Protein AF-A0A6G3XHD4-F1 (afdb_monomer)

Nearest PDB structures (foldseek):
  6w3h-assembly1_D  TM=4.425E-01  e=6.697E-03  Homo sapiens
  6s9j-assembly4_G  TM=5.026E-01  e=6.332E-02  Neotoma albigula
  8p0z-assembly1_A  TM=6.850E-01  e=3.151E-01  Homo sapiens
  3rg1-assembly3_K  TM=3.706E-01  e=8.253E-01  Bos taurus
  3rg1-assembly1_D  TM=3.777E-01  e=1.568E+00  Bos taurus

Structure (mmCIF, N/CA/C/O backbone):
data_AF-A0A6G3XHD4-F1
#
_entry.id   AF-A0A6G3XHD4-F1
#
loop_
_atom_site.group_PDB
_atom_site.id
_atom_site.type_symbol
_atom_site.label_atom_id
_atom_site.label_alt_id
_atom_site.label_comp_id
_atom_site.label_asym_id
_atom_site.label_entity_id
_atom_site.label_seq_id
_atom_site.pdbx_PDB_ins_code
_atom_site.Cartn_x
_atom_site.Cartn_y
_atom_site.Cartn_z
_atom_site.occupancy
_atom_site.B_iso_or_equiv
_atom_site.auth_seq_id
_atom_site.auth_comp_id
_atom_site.auth_asym_id
_atom_site.auth_atom_id
_atom_site.pdbx_PDB_model_num
ATOM 1 N N . ARG A 1 1 ? 0.987 -33.288 -12.835 1.00 53.66 1 ARG A N 1
ATOM 2 C CA . ARG A 1 1 ? 1.055 -31.944 -13.457 1.00 53.66 1 ARG A CA 1
ATOM 3 C C . ARG A 1 1 ? 0.962 -30.951 -12.308 1.00 53.66 1 ARG A C 1
ATOM 5 O O . ARG A 1 1 ? 0.002 -31.052 -11.562 1.00 53.66 1 ARG A O 1
ATOM 12 N N . THR A 1 2 ? 1.986 -30.143 -12.056 1.00 63.38 2 THR A N 1
ATOM 13 C CA . THR A 1 2 ? 1.948 -29.118 -10.999 1.00 63.38 2 THR A CA 1
ATOM 14 C C . THR A 1 2 ? 1.225 -27.888 -11.532 1.00 63.38 2 THR A C 1
ATOM 16 O O . THR A 1 2 ? 1.504 -27.475 -12.654 1.00 63.38 2 THR A O 1
ATOM 19 N N . GLU A 1 3 ? 0.273 -27.359 -10.769 1.00 80.12 3 GLU A N 1
ATOM 20 C CA . GLU A 1 3 ? -0.395 -26.093 -11.079 1.00 80.12 3 GLU A CA 1
ATOM 21 C C . GLU A 1 3 ? 0.537 -24.912 -10.794 1.00 80.12 3 GLU A C 1
ATOM 23 O O . GLU A 1 3 ? 1.354 -24.965 -9.865 1.00 80.12 3 GLU A O 1
ATOM 28 N N . ASP A 1 4 ? 0.394 -23.848 -11.584 1.00 80.62 4 ASP A N 1
ATOM 29 C CA . ASP A 1 4 ? 1.092 -22.592 -11.342 1.00 80.62 4 ASP A CA 1
ATOM 30 C C . ASP A 1 4 ? 0.624 -21.993 -10.015 1.00 80.62 4 ASP A C 1
ATOM 32 O O . ASP A 1 4 ? -0.571 -21.882 -9.729 1.00 80.62 4 ASP A O 1
ATOM 36 N N . ARG A 1 5 ? 1.586 -21.606 -9.177 1.00 80.75 5 ARG A N 1
ATOM 37 C CA . ARG A 1 5 ? 1.300 -20.956 -7.897 1.00 80.75 5 ARG A CA 1
ATOM 38 C C . ARG A 1 5 ? 1.202 -19.454 -8.107 1.00 80.75 5 ARG A C 1
ATOM 40 O O . ARG A 1 5 ? 2.024 -18.874 -8.813 1.00 80.75 5 ARG A O 1
ATOM 47 N N . ALA A 1 6 ? 0.240 -18.820 -7.437 1.00 85.06 6 ALA A N 1
ATOM 48 C CA . ALA A 1 6 ? 0.150 -17.366 -7.409 1.00 85.06 6 ALA A CA 1
ATOM 49 C C . ALA A 1 6 ? 1.476 -16.763 -6.916 1.00 85.06 6 ALA A C 1
ATOM 51 O O . ALA A 1 6 ? 2.051 -17.234 -5.929 1.00 85.06 6 ALA A O 1
ATOM 52 N N . ALA A 1 7 ? 1.941 -15.720 -7.599 1.00 84.50 7 ALA A N 1
ATOM 53 C CA . ALA A 1 7 ? 3.182 -15.031 -7.288 1.00 84.50 7 ALA A CA 1
ATOM 54 C C . ALA A 1 7 ? 3.009 -13.516 -7.441 1.00 84.50 7 ALA A C 1
ATOM 56 O O . ALA A 1 7 ? 2.217 -13.048 -8.257 1.00 84.50 7 ALA A O 1
ATOM 57 N N . GLU A 1 8 ? 3.764 -12.746 -6.663 1.00 82.81 8 GLU A N 1
ATOM 58 C CA . GLU A 1 8 ? 3.817 -11.290 -6.763 1.00 82.81 8 GLU A CA 1
ATOM 59 C C . GLU A 1 8 ? 5.257 -10.784 -6.859 1.00 82.81 8 GLU A C 1
ATOM 61 O O . GLU A 1 8 ? 6.153 -11.247 -6.146 1.00 82.81 8 GLU A O 1
ATOM 66 N N . THR A 1 9 ? 5.477 -9.784 -7.711 1.00 84.50 9 THR A N 1
ATOM 67 C CA . THR A 1 9 ? 6.763 -9.089 -7.807 1.00 84.50 9 THR A CA 1
ATOM 68 C C . THR A 1 9 ? 7.011 -8.275 -6.541 1.00 84.50 9 THR A C 1
ATOM 70 O O . THR A 1 9 ? 6.225 -7.397 -6.178 1.00 84.50 9 THR A O 1
ATOM 73 N N . ARG A 1 10 ? 8.136 -8.532 -5.869 1.00 80.69 10 ARG A N 1
ATOM 74 C CA . ARG A 1 10 ? 8.593 -7.756 -4.702 1.00 80.69 10 ARG A CA 1
ATOM 75 C C . ARG A 1 10 ? 9.712 -6.779 -5.025 1.00 80.69 10 ARG A C 1
ATOM 77 O O . ARG A 1 10 ? 9.892 -5.807 -4.291 1.00 80.69 10 ARG A O 1
ATOM 84 N N . GLY A 1 11 ? 10.398 -7.000 -6.136 1.00 83.44 11 GLY A N 1
ATOM 85 C CA . GLY A 1 11 ? 11.351 -6.067 -6.707 1.00 83.44 11 GLY A CA 1
ATOM 86 C C . GLY A 1 11 ? 11.696 -6.471 -8.128 1.00 83.44 11 GLY A C 1
ATOM 87 O O . GLY A 1 11 ? 11.687 -7.660 -8.463 1.00 83.44 11 GLY A O 1
ATOM 88 N N . ALA A 1 12 ? 12.005 -5.468 -8.933 1.00 87.31 12 ALA A N 1
ATOM 89 C CA . ALA A 1 12 ? 12.462 -5.638 -10.297 1.00 87.31 12 ALA A CA 1
ATOM 90 C C . ALA A 1 12 ? 13.750 -4.834 -10.488 1.00 87.31 12 ALA A C 1
ATOM 92 O O . ALA A 1 12 ? 13.932 -3.773 -9.884 1.00 87.31 12 ALA A O 1
ATOM 93 N N . THR A 1 13 ? 14.667 -5.361 -11.287 1.00 90.00 13 THR A N 1
ATOM 94 C CA . THR A 1 13 ? 15.920 -4.689 -11.622 1.00 90.00 13 THR A CA 1
ATOM 95 C C . THR A 1 13 ? 16.165 -4.826 -13.110 1.00 90.00 13 THR A C 1
ATOM 97 O O . THR A 1 13 ? 16.188 -5.944 -13.621 1.00 90.00 13 THR A O 1
ATOM 100 N N . LEU A 1 14 ? 16.371 -3.696 -13.776 1.00 91.12 14 LEU A N 1
ATOM 101 C CA . LEU A 1 14 ? 16.948 -3.641 -15.110 1.00 91.12 14 LEU A CA 1
ATOM 102 C C . LEU A 1 14 ? 18.411 -3.235 -14.957 1.00 91.12 14 LEU A C 1
ATOM 104 O O . LEU A 1 14 ? 18.694 -2.167 -14.423 1.00 91.12 14 LEU A O 1
ATOM 108 N N . ALA A 1 15 ? 19.332 -4.073 -15.403 1.00 90.44 15 ALA A N 1
ATOM 109 C CA . ALA A 1 15 ? 20.743 -3.754 -15.517 1.00 90.44 15 ALA A CA 1
ATOM 110 C C . ALA A 1 15 ? 21.147 -3.711 -16.989 1.00 90.44 15 ALA A C 1
ATOM 112 O O . ALA A 1 15 ? 20.549 -4.376 -17.835 1.00 90.44 15 ALA A O 1
ATOM 113 N N . PHE A 1 16 ? 22.151 -2.903 -17.282 1.00 90.12 16 PHE A N 1
ATOM 114 C CA . PHE A 1 16 ? 22.718 -2.764 -18.610 1.00 90.12 16 PHE A CA 1
ATOM 115 C C . PHE A 1 16 ? 24.229 -2.645 -18.500 1.00 90.12 16 PHE A C 1
ATOM 117 O O . PHE A 1 16 ? 24.756 -2.150 -17.497 1.00 90.12 16 PHE A O 1
ATOM 124 N N . GLY A 1 17 ? 24.929 -3.047 -19.549 1.00 89.19 17 GLY A N 1
ATOM 125 C CA . GLY A 1 17 ? 26.352 -2.799 -19.631 1.00 89.19 17 GLY A CA 1
ATOM 126 C C . GLY A 1 17 ? 26.919 -2.929 -21.033 1.00 89.19 17 GLY A C 1
ATOM 127 O O . GLY A 1 17 ? 26.258 -3.401 -21.957 1.00 89.19 17 GLY A O 1
ATOM 128 N N . ARG A 1 18 ? 28.153 -2.450 -21.165 1.00 86.94 18 ARG A N 1
ATOM 129 C CA . ARG A 1 18 ? 28.953 -2.472 -22.379 1.00 86.94 18 ARG A CA 1
ATOM 130 C C . ARG A 1 18 ? 30.368 -2.937 -22.063 1.00 86.94 18 ARG A C 1
ATOM 132 O O . ARG A 1 18 ? 30.999 -2.378 -21.157 1.00 86.94 18 ARG A O 1
ATOM 139 N N . SER A 1 19 ? 30.877 -3.873 -22.853 1.00 86.56 19 SER A N 1
ATOM 140 C CA . SER A 1 19 ? 32.258 -4.359 -22.780 1.00 86.56 19 SER A CA 1
ATOM 141 C C . SER A 1 19 ? 33.013 -4.192 -24.100 1.00 86.56 19 SER A C 1
ATOM 143 O O . SER A 1 19 ? 32.416 -4.049 -25.167 1.00 86.56 19 SER A O 1
ATOM 145 N N . TRP A 1 20 ? 34.343 -4.171 -24.016 1.00 86.12 20 TRP A N 1
ATOM 146 C CA . TRP A 1 20 ? 35.284 -4.204 -25.140 1.00 86.12 20 TRP A CA 1
ATOM 147 C C . TRP A 1 20 ? 36.511 -5.009 -24.697 1.00 86.12 20 TRP A C 1
ATOM 149 O O . TRP A 1 20 ? 37.042 -4.707 -23.632 1.00 86.12 20 TRP A O 1
ATOM 159 N N . ASP A 1 21 ? 36.960 -5.996 -25.486 1.00 84.19 21 ASP A N 1
ATOM 160 C CA . ASP A 1 21 ? 38.129 -6.850 -25.186 1.00 84.19 21 ASP A CA 1
ATOM 161 C C . ASP A 1 21 ? 38.137 -7.317 -23.713 1.00 84.19 21 ASP A C 1
ATOM 163 O O . ASP A 1 21 ? 39.047 -7.011 -22.940 1.00 84.19 21 ASP A O 1
ATOM 167 N N . ASP A 1 22 ? 37.042 -7.964 -23.296 1.00 78.50 22 ASP A N 1
ATOM 168 C CA . ASP A 1 22 ? 36.795 -8.470 -21.933 1.00 78.50 22 ASP A CA 1
ATOM 169 C C . ASP A 1 22 ? 36.801 -7.415 -20.802 1.00 78.50 22 ASP A C 1
ATOM 171 O O . ASP A 1 22 ? 36.763 -7.752 -19.617 1.00 78.50 22 ASP A O 1
ATOM 175 N N . THR A 1 23 ? 36.788 -6.121 -21.138 1.00 81.8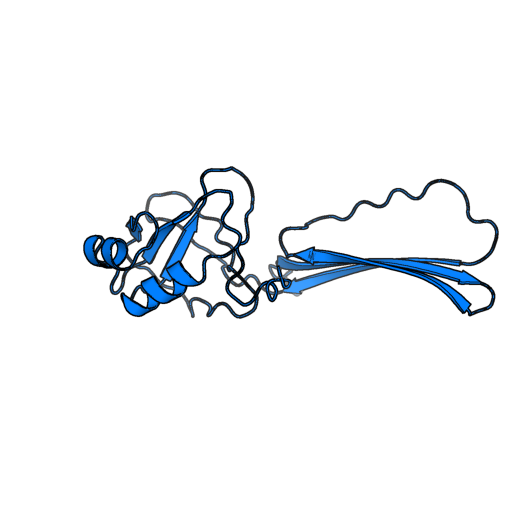1 23 THR A N 1
ATOM 176 C CA . THR A 1 23 ? 36.767 -5.014 -20.171 1.00 81.81 23 THR A CA 1
ATOM 177 C C . THR A 1 23 ? 35.406 -4.324 -20.133 1.00 81.81 23 THR A C 1
ATOM 179 O O . THR A 1 23 ? 34.912 -3.848 -21.155 1.00 81.81 23 THR A O 1
ATOM 182 N N . TRP A 1 24 ? 34.811 -4.196 -18.943 1.00 78.00 24 TRP A N 1
ATOM 18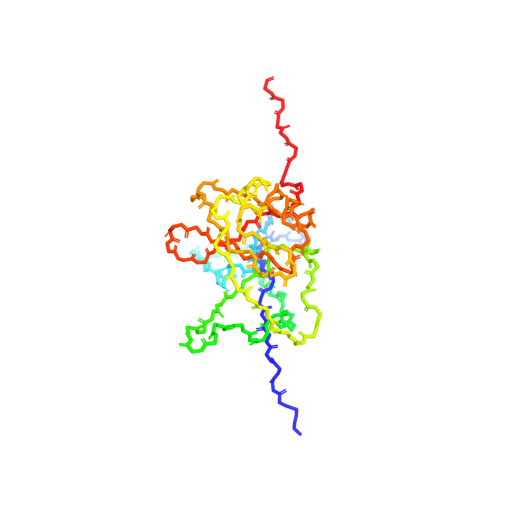3 C CA . TRP A 1 24 ? 33.599 -3.396 -18.732 1.00 78.00 24 TRP A CA 1
ATOM 184 C C . TRP A 1 24 ? 33.902 -1.900 -18.857 1.00 78.00 24 TRP A C 1
ATOM 186 O O . TRP A 1 24 ? 34.660 -1.343 -18.067 1.00 78.00 24 TRP A O 1
ATOM 196 N N . LEU A 1 25 ? 33.275 -1.236 -19.827 1.00 79.44 25 LEU A N 1
ATOM 197 C CA . LEU A 1 25 ? 33.443 0.201 -20.073 1.00 79.44 25 LEU A CA 1
ATOM 198 C C . LEU A 1 25 ? 32.343 1.036 -19.417 1.00 79.44 25 LEU A C 1
ATOM 200 O O . LEU A 1 25 ? 32.582 2.155 -18.967 1.00 79.44 25 LEU A O 1
ATOM 204 N N . HIS A 1 26 ? 31.122 0.508 -19.389 1.00 80.44 26 HIS A N 1
ATOM 205 C CA . HIS A 1 26 ? 29.981 1.178 -18.784 1.00 80.44 26 HIS A CA 1
ATOM 206 C C . HIS A 1 26 ? 28.992 0.133 -18.288 1.00 80.44 26 HIS A C 1
ATOM 208 O O . HIS A 1 26 ? 28.670 -0.794 -19.021 1.00 80.44 26 HIS A O 1
ATOM 214 N N . SER A 1 27 ? 28.512 0.266 -17.059 1.00 87.75 27 SER A N 1
ATOM 215 C CA . SER A 1 27 ? 27.436 -0.570 -16.535 1.00 87.75 27 SER A CA 1
ATOM 216 C C . SER A 1 27 ? 26.596 0.218 -15.544 1.00 87.75 27 SER A C 1
ATOM 218 O O . SER A 1 27 ? 27.062 1.181 -14.931 1.00 87.75 27 SER A O 1
ATOM 220 N N . GLY A 1 28 ? 25.338 -0.175 -15.411 1.00 87.25 28 GLY A N 1
ATOM 221 C CA . GLY A 1 28 ? 24.401 0.462 -14.505 1.00 87.25 28 GLY A CA 1
ATOM 222 C C . GLY A 1 28 ? 23.187 -0.411 -14.254 1.00 87.25 28 GLY A C 1
ATOM 223 O O . GLY A 1 28 ? 22.955 -1.412 -14.931 1.00 87.25 28 GLY A O 1
ATOM 224 N N . SER A 1 29 ? 22.399 -0.033 -13.253 1.00 90.25 29 SER A N 1
ATOM 225 C CA . SER A 1 29 ? 21.111 -0.668 -13.007 1.00 90.25 29 SER A CA 1
ATOM 226 C C . SER A 1 29 ? 20.093 0.317 -12.457 1.00 90.25 29 SER A C 1
ATOM 228 O O . SER A 1 29 ? 20.439 1.318 -11.831 1.00 90.25 29 SER A O 1
ATOM 230 N N . ILE A 1 30 ? 18.826 0.007 -12.697 1.00 86.62 30 ILE A N 1
ATOM 231 C CA . ILE A 1 30 ? 17.667 0.683 -12.138 1.00 86.62 30 ILE A CA 1
ATOM 232 C C . ILE A 1 30 ? 16.879 -0.378 -11.378 1.00 86.62 30 ILE A C 1
ATOM 234 O O . ILE A 1 30 ? 16.457 -1.384 -11.951 1.00 86.62 30 ILE A O 1
ATOM 238 N N . ALA A 1 31 ? 16.699 -0.157 -10.079 1.00 86.44 31 ALA A N 1
ATOM 239 C CA . ALA A 1 31 ? 15.924 -1.028 -9.211 1.00 86.44 31 ALA A CA 1
ATOM 240 C C . ALA A 1 31 ? 14.617 -0.350 -8.798 1.00 86.44 31 ALA A C 1
ATOM 242 O O . ALA A 1 31 ? 14.577 0.841 -8.491 1.00 86.44 31 ALA A O 1
ATOM 243 N N . GLY A 1 32 ? 13.549 -1.134 -8.784 1.00 79.81 32 GLY A N 1
ATOM 244 C CA . GLY A 1 32 ? 12.198 -0.692 -8.491 1.00 79.81 32 GLY A CA 1
ATOM 245 C C . GLY A 1 32 ? 11.621 -1.466 -7.323 1.00 79.81 32 GLY A C 1
ATOM 246 O O . GLY A 1 32 ? 11.951 -2.632 -7.084 1.00 79.81 32 GLY A O 1
ATOM 247 N N . THR A 1 33 ? 10.720 -0.817 -6.592 1.00 78.31 33 THR A N 1
ATOM 248 C CA . THR A 1 33 ? 9.906 -1.511 -5.592 1.00 78.31 33 THR A CA 1
ATOM 249 C C . THR A 1 33 ? 8.946 -2.488 -6.282 1.00 78.31 33 THR A C 1
ATOM 251 O O . THR A 1 33 ? 8.740 -2.418 -7.490 1.00 78.31 33 THR A O 1
ATOM 254 N N . GLY A 1 34 ? 8.270 -3.351 -5.519 1.00 76.94 34 GLY A N 1
ATOM 255 C CA . GLY A 1 34 ? 7.166 -4.181 -6.031 1.00 76.94 34 GLY A CA 1
ATOM 256 C C . GLY A 1 34 ? 5.927 -3.415 -6.537 1.00 76.94 34 GLY A C 1
ATOM 257 O O . GLY A 1 34 ? 4.887 -4.039 -6.735 1.00 76.94 34 GLY A O 1
ATOM 258 N N . LEU A 1 35 ? 5.994 -2.084 -6.676 1.00 80.81 35 LEU A N 1
ATOM 259 C CA . LEU A 1 35 ? 5.030 -1.294 -7.452 1.00 80.81 35 LEU A CA 1
ATOM 260 C C . LEU A 1 35 ? 5.397 -1.228 -8.940 1.00 80.81 35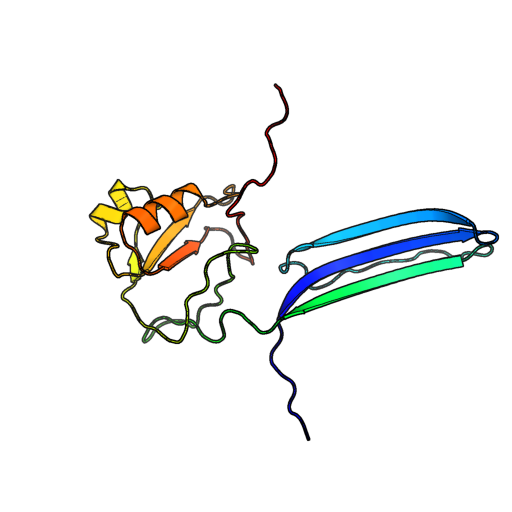 LEU A C 1
ATOM 262 O O . LEU A 1 35 ? 4.516 -1.060 -9.778 1.00 80.81 35 LEU A O 1
ATOM 266 N N . ILE A 1 36 ? 6.684 -1.357 -9.273 1.00 83.25 36 ILE A N 1
ATOM 267 C CA . ILE A 1 36 ? 7.150 -1.338 -10.657 1.00 83.25 36 ILE A CA 1
ATOM 268 C C . ILE A 1 36 ? 6.868 -2.705 -11.273 1.00 83.25 36 ILE A C 1
ATOM 270 O O . ILE A 1 36 ? 7.394 -3.723 -10.818 1.00 83.25 36 ILE A O 1
ATOM 274 N N . LYS A 1 37 ? 5.997 -2.718 -12.283 1.00 79.88 37 LYS A N 1
ATOM 275 C CA . LYS A 1 37 ? 5.588 -3.937 -12.992 1.00 79.88 37 LYS A CA 1
ATOM 276 C C . LYS A 1 37 ? 6.490 -4.197 -14.191 1.00 79.88 37 LYS A C 1
ATOM 278 O O . LYS A 1 37 ? 6.995 -5.308 -14.329 1.00 79.88 37 LYS A O 1
ATOM 283 N N . ASP A 1 38 ? 6.776 -3.138 -14.944 1.00 84.06 38 ASP A N 1
ATOM 284 C CA . ASP A 1 38 ? 7.469 -3.210 -16.222 1.00 84.06 38 ASP A CA 1
ATOM 285 C C . ASP A 1 38 ? 8.624 -2.208 -16.289 1.00 84.06 38 ASP A C 1
ATOM 287 O O . ASP A 1 38 ? 8.533 -1.086 -15.784 1.00 84.06 38 ASP A O 1
ATOM 291 N N . TYR A 1 39 ? 9.698 -2.620 -16.959 1.00 84.94 39 TYR A N 1
ATOM 292 C CA . TYR A 1 39 ? 10.757 -1.742 -17.436 1.00 84.94 39 TYR A CA 1
ATOM 293 C C . TYR A 1 39 ? 10.749 -1.776 -18.956 1.00 84.94 39 TYR A C 1
ATOM 295 O O . TYR A 1 39 ? 10.831 -2.848 -19.552 1.00 84.94 39 TYR A O 1
ATOM 303 N N . LEU A 1 40 ? 10.667 -0.604 -19.576 1.00 86.06 40 LEU A N 1
ATOM 304 C CA . LEU A 1 40 ? 10.770 -0.459 -21.021 1.00 86.06 40 LEU A CA 1
ATOM 305 C C . LEU A 1 40 ? 12.116 0.185 -21.334 1.00 86.06 40 LEU A C 1
ATOM 307 O O . LEU A 1 40 ? 12.434 1.249 -20.803 1.00 86.06 40 LEU A O 1
ATOM 311 N N . ALA A 1 41 ? 12.904 -0.479 -22.173 1.00 84.25 41 ALA A N 1
ATOM 312 C CA . ALA A 1 41 ? 14.159 0.041 -22.691 1.00 84.25 41 ALA A CA 1
ATOM 313 C C . ALA A 1 41 ? 14.021 0.221 -24.201 1.00 84.25 41 ALA A C 1
ATOM 315 O O . ALA A 1 41 ? 13.655 -0.719 -24.906 1.00 84.25 41 ALA A O 1
ATOM 316 N N . ASP A 1 42 ? 14.315 1.426 -24.679 1.00 86.38 42 ASP A N 1
ATOM 317 C CA . ASP A 1 42 ? 14.379 1.727 -26.102 1.00 86.38 42 ASP A CA 1
ATOM 318 C C . ASP A 1 42 ? 15.844 1.888 -26.516 1.00 86.38 42 ASP A C 1
ATOM 320 O O . ASP A 1 42 ? 16.507 2.865 -26.161 1.00 86.38 42 ASP A O 1
ATOM 324 N N . VAL A 1 43 ? 16.373 0.884 -27.215 1.00 79.50 43 VAL A N 1
ATOM 325 C CA . VAL A 1 43 ? 17.772 0.857 -27.651 1.00 79.50 43 VAL A CA 1
ATOM 326 C C . VAL A 1 43 ? 17.834 1.330 -29.094 1.00 79.50 43 VAL A C 1
ATOM 328 O O . VAL A 1 43 ? 17.477 0.605 -30.020 1.00 79.50 43 VAL A O 1
ATOM 331 N N . GLN A 1 44 ? 18.300 2.562 -29.277 1.00 83.19 44 GLN A N 1
ATOM 332 C CA . GLN A 1 44 ? 18.379 3.206 -30.582 1.00 83.19 44 GLN A CA 1
ATOM 333 C C . GLN A 1 44 ? 19.791 3.121 -31.172 1.00 83.19 44 GLN A C 1
ATOM 335 O O . GLN A 1 44 ? 20.794 3.309 -30.482 1.00 83.19 44 GLN A O 1
ATOM 340 N N . GLY A 1 45 ? 19.864 2.883 -32.483 1.00 81.12 45 GLY A N 1
ATOM 341 C CA . GLY A 1 45 ? 21.121 2.733 -33.218 1.00 81.12 45 GLY A CA 1
ATOM 342 C C . GLY A 1 45 ? 21.682 1.305 -33.217 1.00 81.12 45 GLY A C 1
ATOM 343 O O . GLY A 1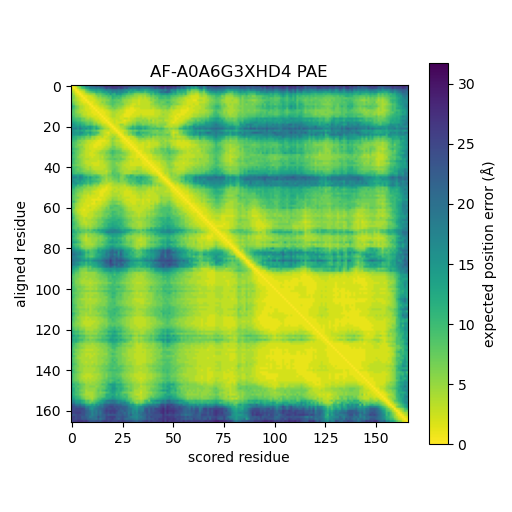 45 ? 21.114 0.384 -32.638 1.00 81.12 45 GLY A O 1
ATOM 344 N N . LYS A 1 46 ? 22.800 1.105 -33.927 1.00 72.00 46 LYS A N 1
ATOM 345 C CA . LYS A 1 46 ? 23.514 -0.180 -33.979 1.00 72.00 46 LYS A CA 1
ATOM 346 C C . LYS A 1 46 ? 24.905 -0.014 -33.388 1.00 72.00 46 LYS A C 1
ATOM 348 O O . LYS A 1 46 ? 25.708 0.743 -33.934 1.00 72.00 46 LYS A O 1
ATOM 353 N N . ALA A 1 47 ? 25.190 -0.754 -32.323 1.00 70.56 47 ALA A N 1
ATOM 354 C CA . ALA A 1 47 ? 26.559 -1.000 -31.903 1.00 70.56 47 ALA A CA 1
ATOM 355 C C . ALA A 1 47 ? 27.299 -1.727 -33.032 1.00 70.56 47 ALA A C 1
ATOM 357 O O . ALA A 1 47 ? 26.764 -2.676 -33.607 1.00 70.56 47 ALA A O 1
ATOM 358 N N . ARG A 1 48 ? 28.487 -1.246 -33.396 1.00 76.38 48 ARG A N 1
ATOM 359 C CA . ARG A 1 48 ? 29.346 -1.913 -34.386 1.00 76.38 48 ARG A CA 1
ATOM 360 C C . ARG A 1 48 ? 30.542 -2.609 -33.748 1.00 76.38 48 ARG A C 1
ATOM 362 O O . ARG A 1 48 ? 31.016 -3.582 -34.315 1.00 76.38 48 ARG A O 1
ATOM 369 N N . ASP A 1 49 ? 30.942 -2.142 -32.566 1.00 82.00 49 ASP A N 1
ATOM 370 C CA . ASP A 1 49 ? 32.110 -2.612 -31.828 1.00 82.00 49 ASP A CA 1
ATOM 371 C C . ASP A 1 49 ? 31.782 -2.762 -30.332 1.00 82.00 49 ASP A C 1
ATOM 373 O O . ASP A 1 49 ? 31.069 -1.925 -29.747 1.00 82.00 49 ASP A O 1
ATOM 377 N N . GLY A 1 50 ? 32.371 -3.788 -29.714 1.00 84.25 50 GLY A N 1
ATOM 378 C CA . GLY A 1 50 ? 32.102 -4.200 -28.335 1.00 84.25 50 GLY A CA 1
ATOM 379 C C . GLY A 1 50 ? 30.752 -4.902 -28.164 1.00 84.25 50 GLY A C 1
ATOM 380 O O . GLY A 1 50 ? 29.956 -4.987 -29.101 1.00 84.25 50 GLY A O 1
ATOM 381 N N . ASP A 1 51 ? 30.480 -5.359 -26.945 1.00 85.88 51 ASP A N 1
ATOM 382 C CA . ASP A 1 51 ? 29.245 -6.066 -26.603 1.00 85.88 51 ASP A CA 1
ATOM 383 C C . ASP A 1 51 ? 28.313 -5.180 -25.780 1.00 85.88 51 ASP A C 1
ATOM 385 O O . ASP A 1 51 ? 28.757 -4.315 -25.022 1.00 85.88 51 ASP A O 1
ATOM 389 N N . PHE A 1 52 ? 27.008 -5.410 -25.925 1.00 86.12 52 PHE A N 1
ATOM 390 C CA . PHE A 1 52 ? 25.963 -4.786 -25.118 1.00 86.12 52 PHE A CA 1
ATOM 391 C C . PHE A 1 52 ? 25.112 -5.865 -24.463 1.00 86.12 52 PHE A C 1
ATOM 393 O O . PHE A 1 52 ? 24.646 -6.786 -25.133 1.00 86.12 52 PHE A O 1
ATOM 400 N N . GLU A 1 53 ? 24.853 -5.705 -23.170 1.00 86.50 53 GLU A N 1
ATOM 401 C CA . GLU A 1 53 ? 24.015 -6.616 -22.398 1.00 86.50 53 GLU A CA 1
ATOM 402 C C . GLU A 1 53 ? 22.889 -5.854 -21.697 1.00 86.50 53 GLU A C 1
ATOM 404 O O . GLU A 1 53 ? 23.099 -4.769 -21.149 1.00 86.50 53 GLU A O 1
ATOM 409 N N . PHE A 1 54 ? 21.700 -6.462 -21.687 1.00 88.75 54 PHE A N 1
ATOM 410 C CA . PHE A 1 54 ? 20.597 -6.099 -20.806 1.00 88.75 54 PHE A CA 1
ATOM 411 C C . PHE A 1 54 ? 20.229 -7.302 -19.952 1.00 88.75 54 PHE A C 1
ATOM 413 O O . PHE A 1 54 ? 19.977 -8.390 -20.467 1.00 88.75 54 PHE A O 1
ATOM 420 N N . VAL A 1 55 ? 20.136 -7.078 -18.647 1.00 89.75 55 VAL A N 1
ATOM 421 C CA . VAL A 1 55 ? 19.699 -8.086 -17.687 1.00 89.75 55 VAL A CA 1
ATOM 422 C C . VAL A 1 55 ? 18.460 -7.572 -16.988 1.00 89.75 55 VAL A C 1
ATOM 424 O O . VAL A 1 55 ? 18.450 -6.483 -16.419 1.00 89.75 55 VAL A O 1
ATOM 427 N N . SER A 1 56 ? 17.405 -8.372 -16.997 1.00 89.19 56 SER A N 1
ATOM 428 C CA . SER A 1 56 ? 16.154 -8.032 -16.336 1.00 89.19 56 SER A CA 1
ATOM 429 C C . SER A 1 56 ? 15.798 -9.117 -15.325 1.00 89.19 56 SER A C 1
ATOM 431 O O . SER A 1 56 ? 15.635 -10.281 -15.691 1.00 89.19 56 SER A O 1
ATOM 433 N N . VAL A 1 57 ? 15.696 -8.745 -14.049 1.00 89.50 57 VAL A N 1
ATOM 434 C CA . VAL A 1 57 ? 15.452 -9.677 -12.941 1.00 89.50 57 VAL A CA 1
ATOM 435 C C . VAL A 1 57 ? 14.181 -9.283 -12.201 1.00 89.50 57 VAL A C 1
ATOM 437 O O . VAL A 1 57 ? 14.115 -8.199 -11.623 1.00 89.50 57 VAL A O 1
ATOM 440 N N . TRP A 1 58 ? 13.212 -10.200 -12.135 1.00 88.38 58 TRP A N 1
ATOM 441 C CA . TRP A 1 58 ? 12.041 -10.094 -11.261 1.00 88.38 58 TRP A CA 1
ATOM 442 C C . TRP A 1 58 ? 12.175 -11.054 -10.089 1.00 88.38 58 TRP A C 1
ATOM 444 O O . TRP A 1 58 ? 12.357 -12.258 -10.260 1.00 88.38 58 TRP A O 1
ATOM 454 N N . ARG A 1 59 ? 12.048 -10.519 -8.875 1.00 86.44 59 ARG A N 1
ATOM 455 C CA . ARG A 1 59 ? 11.963 -11.330 -7.660 1.00 86.44 59 ARG A CA 1
ATOM 456 C C . ARG A 1 59 ? 10.500 -11.523 -7.303 1.00 86.44 59 ARG A C 1
ATOM 458 O O . ARG A 1 59 ? 9.873 -10.621 -6.739 1.00 86.44 59 ARG A O 1
ATOM 465 N N . ALA A 1 60 ? 9.978 -12.691 -7.653 1.00 86.06 60 ALA A N 1
ATOM 466 C CA . ALA A 1 60 ? 8.614 -13.092 -7.355 1.00 86.06 60 ALA A CA 1
ATOM 467 C C . ALA A 1 60 ? 8.557 -13.950 -6.082 1.00 86.06 60 ALA A C 1
ATOM 469 O O . ALA A 1 60 ? 9.393 -14.828 -5.875 1.00 86.06 60 ALA A O 1
ATOM 470 N N . TYR A 1 61 ? 7.566 -13.690 -5.2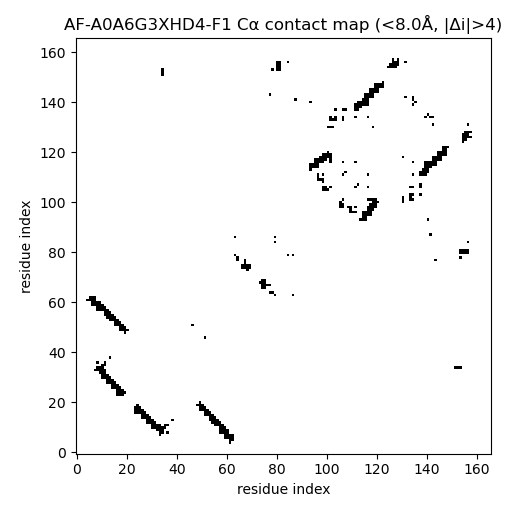32 1.00 82.25 61 TYR A N 1
ATOM 471 C CA . TYR A 1 61 ? 7.307 -14.440 -3.999 1.00 82.25 61 TYR A CA 1
ATOM 472 C C . TYR A 1 61 ? 5.844 -14.871 -3.945 1.00 82.25 61 TYR A C 1
ATOM 474 O O . TYR A 1 61 ? 5.006 -14.306 -4.647 1.00 82.25 61 TYR A O 1
ATOM 482 N N . ALA A 1 62 ? 5.521 -15.834 -3.080 1.00 84.38 62 ALA A N 1
ATOM 483 C CA . ALA A 1 62 ? 4.129 -16.112 -2.748 1.00 84.38 62 ALA A CA 1
ATOM 484 C C . ALA A 1 62 ? 3.464 -14.836 -2.182 1.00 84.38 62 ALA A C 1
ATOM 486 O O . ALA A 1 62 ? 4.082 -14.169 -1.342 1.00 84.38 62 ALA A O 1
ATOM 487 N N . PRO A 1 63 ? 2.233 -14.492 -2.608 1.00 82.19 63 PRO A N 1
ATOM 488 C CA . PRO A 1 63 ? 1.507 -13.358 -2.063 1.00 82.19 63 PRO A CA 1
ATOM 489 C C . PRO A 1 63 ? 1.390 -13.447 -0.544 1.00 82.19 63 PRO A C 1
ATOM 491 O O . PRO A 1 63 ? 0.937 -14.462 -0.016 1.00 82.19 63 PRO A O 1
ATOM 494 N N . GLN A 1 64 ? 1.769 -12.377 0.161 1.00 79.19 64 GLN A N 1
ATOM 495 C CA . GLN A 1 64 ? 1.610 -12.321 1.624 1.00 79.19 64 GLN A CA 1
ATOM 496 C C . GLN A 1 64 ? 0.141 -12.196 2.049 1.00 79.19 64 GLN A C 1
ATOM 498 O O . GLN A 1 64 ? -0.213 -12.606 3.148 1.00 79.19 64 GLN A O 1
ATOM 503 N N . ILE A 1 65 ? -0.711 -11.635 1.187 1.00 82.12 65 ILE A N 1
ATOM 504 C CA . ILE A 1 65 ? -2.151 -11.517 1.415 1.00 82.12 65 ILE A CA 1
ATOM 505 C C . ILE A 1 65 ? -2.853 -12.132 0.208 1.00 82.12 65 ILE A C 1
ATOM 507 O O . ILE A 1 65 ? -2.701 -11.649 -0.911 1.00 82.12 65 ILE A O 1
ATOM 511 N N . GLN A 1 66 ? -3.602 -13.209 0.436 1.00 82.25 66 GLN A N 1
ATOM 512 C CA . GLN A 1 66 ? -4.358 -13.892 -0.620 1.00 82.25 66 GLN A CA 1
ATOM 513 C C . GLN A 1 66 ? -5.764 -13.313 -0.791 1.00 82.25 66 GLN A C 1
ATOM 515 O O . GLN A 1 66 ? -6.272 -13.235 -1.905 1.00 82.25 66 GLN A O 1
ATOM 520 N N . LYS A 1 67 ? -6.395 -12.910 0.317 1.00 85.12 67 LYS A N 1
ATOM 521 C CA . LYS A 1 67 ? -7.735 -12.329 0.332 1.00 85.12 67 LYS A CA 1
ATOM 522 C C . LYS A 1 67 ? -7.850 -11.312 1.456 1.00 85.12 67 LYS A C 1
ATOM 524 O O . LYS A 1 67 ? -7.438 -11.581 2.581 1.00 85.12 67 LYS A O 1
ATOM 529 N N . PHE A 1 68 ? -8.452 -10.171 1.153 1.00 87.69 68 PHE A N 1
ATOM 530 C CA . PHE A 1 68 ? -8.811 -9.164 2.138 1.00 87.69 68 PHE A CA 1
ATOM 531 C C . PHE A 1 68 ? -10.050 -8.423 1.645 1.00 87.69 68 PHE A C 1
ATOM 533 O O . PHE A 1 68 ? -10.080 -7.956 0.513 1.00 87.69 68 PHE A O 1
ATOM 540 N N . SER A 1 69 ? -11.094 -8.363 2.461 1.00 90.50 69 SER A N 1
ATOM 541 C CA . SER A 1 69 ? -12.399 -7.849 2.040 1.00 90.50 69 SER A CA 1
ATOM 542 C C . SER A 1 69 ? -13.182 -7.334 3.237 1.00 90.50 69 SER A C 1
ATOM 544 O O . SER A 1 69 ? -13.045 -7.864 4.344 1.00 90.50 69 SER A O 1
ATOM 546 N N . LEU A 1 70 ? -14.066 -6.367 3.007 1.00 90.12 70 LEU A N 1
ATOM 547 C CA . LEU A 1 70 ? -15.077 -5.984 3.990 1.00 90.12 70 LEU A CA 1
ATOM 548 C C . LEU A 1 70 ? -16.274 -6.934 3.901 1.00 90.12 70 LEU A C 1
ATOM 550 O O . LEU A 1 70 ? -16.687 -7.338 2.816 1.00 90.12 70 LEU A O 1
ATOM 554 N N . VAL A 1 71 ? -16.857 -7.304 5.042 1.00 88.81 71 VAL A N 1
ATOM 555 C CA . VAL A 1 71 ? -18.032 -8.187 5.038 1.00 88.81 71 VAL A CA 1
ATOM 556 C C . VAL A 1 71 ? -19.231 -7.458 4.445 1.00 88.81 71 VAL A C 1
ATOM 558 O O . VAL A 1 71 ? -19.635 -6.423 4.963 1.00 88.81 71 VAL A O 1
ATOM 561 N N . GLY A 1 72 ? -19.783 -8.007 3.359 1.00 87.88 72 GLY A N 1
ATOM 562 C CA . GLY A 1 72 ? -20.842 -7.357 2.580 1.00 87.88 72 GLY A CA 1
ATOM 563 C C . GLY A 1 72 ? -20.374 -6.108 1.823 1.00 87.88 72 GLY A C 1
ATOM 564 O O . GLY A 1 72 ? -21.210 -5.348 1.347 1.00 87.88 72 GLY A O 1
ATOM 565 N N . GLY A 1 73 ? -19.060 -5.881 1.738 1.00 87.00 73 GLY A N 1
ATOM 566 C CA . GLY A 1 73 ? -18.459 -4.724 1.087 1.00 87.00 73 GLY A CA 1
ATOM 567 C C . GLY A 1 73 ? -17.500 -5.114 -0.032 1.00 87.00 73 GLY A C 1
ATOM 568 O O . GLY A 1 73 ? -17.559 -6.216 -0.574 1.00 87.00 73 GLY A O 1
ATOM 569 N N . ALA A 1 74 ? -16.618 -4.180 -0.379 1.00 86.56 74 ALA A N 1
ATOM 570 C CA . ALA A 1 74 ? -15.654 -4.363 -1.452 1.00 86.56 74 ALA A CA 1
ATOM 571 C C . ALA A 1 74 ? -14.550 -5.368 -1.088 1.00 86.56 74 ALA A C 1
ATOM 573 O O . ALA A 1 74 ? -14.096 -5.447 0.064 1.00 86.56 74 ALA A O 1
ATOM 574 N N . ASP A 1 75 ? -14.075 -6.071 -2.115 1.00 89.25 75 ASP A N 1
ATOM 575 C CA . ASP A 1 75 ? -12.753 -6.679 -2.092 1.00 89.25 75 ASP A CA 1
ATOM 576 C C . ASP A 1 75 ? -11.702 -5.568 -2.052 1.00 89.25 75 ASP A C 1
ATOM 578 O O . ASP A 1 75 ? -11.790 -4.558 -2.753 1.00 89.25 75 ASP A O 1
ATOM 582 N N . LEU A 1 76 ? -10.715 -5.746 -1.185 1.00 86.75 76 LEU A N 1
ATOM 583 C CA . LEU A 1 76 ? -9.624 -4.809 -0.993 1.00 86.75 76 LEU A CA 1
ATOM 584 C C . LEU A 1 76 ? -8.345 -5.406 -1.581 1.00 86.75 76 LEU A C 1
ATOM 586 O O . LEU A 1 76 ? -8.128 -6.618 -1.563 1.00 86.75 76 LEU A O 1
ATOM 590 N N . HIS A 1 77 ? -7.449 -4.536 -2.037 1.00 84.19 77 HIS A N 1
ATOM 591 C CA . HIS A 1 77 ? -6.144 -4.923 -2.575 1.00 84.19 77 HIS A CA 1
ATOM 592 C C . HIS A 1 77 ? -5.014 -4.401 -1.677 1.00 84.19 77 HIS A C 1
ATOM 594 O O . HIS A 1 77 ? -4.227 -3.553 -2.106 1.00 84.19 77 HIS A O 1
ATOM 600 N N . PRO A 1 78 ? -4.935 -4.836 -0.403 1.00 81.06 78 PRO A N 1
ATOM 601 C CA . PRO A 1 78 ? -3.922 -4.330 0.506 1.00 81.06 78 PRO A CA 1
ATOM 602 C C . PRO A 1 78 ? -2.530 -4.746 0.035 1.00 81.06 78 PRO A C 1
ATOM 604 O O . PRO A 1 78 ? -2.304 -5.853 -0.462 1.00 81.06 78 PRO A O 1
ATOM 607 N N . ARG A 1 79 ? -1.568 -3.853 0.246 1.00 79.69 79 ARG A N 1
ATOM 608 C CA . ARG A 1 79 ? -0.153 -4.122 0.012 1.00 79.69 79 ARG A CA 1
ATOM 609 C C . ARG A 1 79 ? 0.572 -4.065 1.353 1.00 79.69 79 ARG A C 1
ATOM 611 O O . ARG A 1 79 ? 0.367 -3.117 2.109 1.00 79.69 79 ARG A O 1
ATOM 618 N N . PRO A 1 80 ? 1.436 -5.040 1.659 1.00 77.44 80 PRO A N 1
ATOM 619 C CA . PRO A 1 80 ? 2.306 -4.952 2.822 1.00 77.44 80 PRO A CA 1
ATOM 620 C C . PRO A 1 80 ? 3.192 -3.712 2.722 1.00 77.44 80 PRO A C 1
ATOM 622 O O . PRO A 1 80 ? 3.799 -3.454 1.677 1.00 77.44 80 PRO A O 1
ATOM 625 N N . ALA A 1 81 ? 3.254 -2.946 3.808 1.00 68.19 81 ALA A N 1
ATOM 626 C CA . ALA A 1 81 ? 3.852 -1.621 3.784 1.00 68.19 81 ALA A CA 1
ATOM 627 C C . ALA A 1 81 ? 5.365 -1.669 3.477 1.00 68.19 81 ALA A C 1
ATOM 629 O O . ALA A 1 81 ? 5.833 -0.929 2.617 1.00 68.19 81 ALA A O 1
ATOM 630 N N . THR A 1 82 ? 6.142 -2.603 4.046 1.00 67.00 82 THR A N 1
ATOM 631 C CA . THR A 1 82 ? 7.551 -2.796 3.643 1.00 67.00 82 THR A CA 1
ATOM 632 C C . THR A 1 82 ? 8.088 -4.214 3.868 1.00 67.00 82 THR A C 1
ATOM 634 O O . THR A 1 82 ? 7.409 -5.101 4.382 1.00 67.00 82 THR A O 1
ATOM 637 N N . THR A 1 83 ? 9.341 -4.423 3.463 1.00 54.50 83 THR A N 1
ATOM 638 C CA . THR A 1 83 ? 10.163 -5.586 3.805 1.00 54.50 83 THR A CA 1
ATOM 639 C C . THR A 1 83 ? 10.361 -5.648 5.323 1.00 54.50 83 THR A C 1
ATOM 641 O O . THR A 1 83 ? 11.043 -4.801 5.888 1.00 54.50 83 THR A O 1
ATOM 644 N N . GLY A 1 84 ? 9.761 -6.639 5.986 1.00 52.75 84 GLY A N 1
ATOM 645 C CA . GLY A 1 84 ? 9.835 -6.802 7.444 1.00 52.75 84 GLY A CA 1
ATOM 646 C C . GLY A 1 84 ? 8.603 -6.315 8.212 1.00 52.75 84 GLY A C 1
ATOM 647 O O . GLY A 1 84 ? 8.588 -6.422 9.436 1.00 52.75 84 GLY A O 1
ATOM 648 N N . SER A 1 85 ? 7.554 -5.832 7.531 1.00 60.84 85 SER A N 1
ATOM 649 C CA . SER A 1 85 ? 6.236 -5.724 8.166 1.00 60.84 85 SER A CA 1
ATOM 650 C C . SER A 1 85 ? 5.841 -7.096 8.720 1.00 60.84 85 SER A C 1
ATOM 652 O O . SER A 1 85 ? 5.884 -8.087 7.988 1.00 60.84 85 SER A O 1
ATOM 654 N N . VAL A 1 86 ? 5.489 -7.156 10.008 1.00 63.03 86 VAL A N 1
ATOM 655 C CA .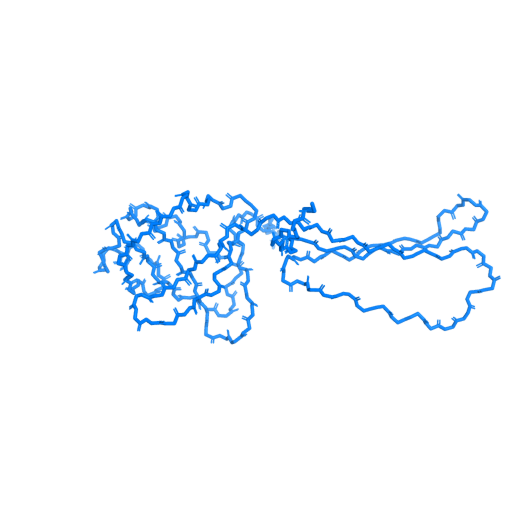 VAL A 1 86 ? 4.920 -8.373 10.593 1.00 63.03 86 VAL A CA 1
ATOM 656 C C . VAL A 1 86 ? 3.645 -8.704 9.824 1.00 63.03 86 VAL A C 1
ATOM 658 O O . VAL A 1 86 ? 2.769 -7.853 9.660 1.00 63.03 86 VAL A O 1
ATOM 661 N N . ASN A 1 87 ? 3.588 -9.906 9.259 1.00 56.69 87 ASN A N 1
ATOM 662 C CA . ASN A 1 87 ? 2.420 -10.334 8.504 1.00 56.69 87 ASN A CA 1
ATOM 663 C C . ASN A 1 87 ? 1.289 -10.677 9.474 1.00 56.69 87 ASN A C 1
ATOM 665 O O . ASN A 1 87 ? 1.538 -11.152 10.583 1.00 56.69 87 ASN A O 1
ATOM 669 N N . LEU A 1 88 ? 0.050 -10.468 9.030 1.00 63.25 88 LEU A N 1
ATOM 670 C CA . LEU A 1 88 ? -1.097 -11.133 9.637 1.00 63.25 88 LEU A CA 1
ATOM 671 C C . LEU A 1 88 ? -0.872 -12.637 9.467 1.00 63.25 88 LEU A C 1
ATOM 673 O O . LEU A 1 88 ? -0.761 -13.113 8.337 1.00 63.25 88 LEU A O 1
ATOM 677 N N . ASP A 1 89 ? -0.718 -13.355 10.575 1.00 63.41 89 ASP A N 1
ATOM 678 C CA . ASP A 1 89 ? -0.546 -14.802 10.537 1.00 63.41 89 ASP A CA 1
ATOM 679 C C . ASP A 1 89 ? -1.918 -15.480 10.454 1.00 63.41 89 ASP A C 1
ATOM 681 O O . ASP A 1 89 ? -2.822 -15.203 11.247 1.00 63.41 89 ASP A O 1
ATOM 685 N N . GLY A 1 90 ? -2.078 -16.352 9.461 1.00 72.38 90 GLY A N 1
ATOM 686 C CA . GLY A 1 90 ? -3.305 -17.101 9.215 1.00 72.38 90 GLY A CA 1
ATOM 687 C C . GLY A 1 90 ? -4.489 -16.280 8.687 1.00 72.38 90 GLY A C 1
ATOM 688 O O . GLY A 1 90 ? -4.358 -15.240 8.043 1.00 72.38 90 GLY A O 1
ATOM 689 N N . THR A 1 91 ? -5.687 -16.816 8.916 1.00 80.06 91 THR A N 1
ATOM 690 C CA . THR A 1 91 ? -6.964 -16.210 8.520 1.00 80.06 91 THR A CA 1
ATOM 691 C C . THR A 1 91 ? -7.640 -15.585 9.731 1.00 80.06 91 THR A C 1
ATOM 693 O O . THR A 1 91 ? -7.759 -16.236 10.767 1.00 80.06 91 THR A O 1
ATOM 696 N N . GLY A 1 92 ? -8.156 -14.365 9.594 1.00 84.75 92 GLY A N 1
ATOM 697 C CA . GLY A 1 92 ? -8.822 -13.675 10.693 1.00 84.75 92 GLY A CA 1
ATOM 698 C C . GLY A 1 92 ? -9.892 -12.700 10.227 1.00 84.75 92 GLY A C 1
ATOM 699 O O . GLY A 1 92 ? -9.991 -12.357 9.048 1.00 84.75 92 GLY A O 1
ATOM 700 N N . ARG A 1 93 ? -10.703 -12.255 11.185 1.00 89.81 93 ARG A N 1
ATOM 701 C CA . ARG A 1 93 ? -11.702 -11.205 11.006 1.00 89.81 93 ARG A CA 1
ATOM 702 C C . ARG A 1 93 ? -11.740 -10.352 12.265 1.00 89.81 93 ARG A C 1
ATOM 704 O O . ARG A 1 93 ? -11.802 -10.888 13.365 1.00 89.81 93 ARG A O 1
ATOM 711 N N . ALA A 1 94 ? -11.761 -9.043 12.079 1.00 91.50 94 ALA A N 1
ATOM 712 C CA . ALA A 1 94 ? -11.983 -8.072 13.137 1.00 91.50 94 ALA A CA 1
ATOM 713 C C . ALA A 1 94 ? -12.800 -6.900 12.582 1.00 91.50 94 ALA A C 1
ATOM 715 O O . ALA A 1 94 ? -12.895 -6.713 11.366 1.00 91.50 94 ALA A O 1
ATOM 716 N N . GLU A 1 95 ? -13.436 -6.153 13.478 1.00 94.62 95 GLU A N 1
ATOM 717 C CA . GLU A 1 95 ? -14.147 -4.925 13.126 1.00 94.62 95 GLU A CA 1
ATOM 718 C C . GLU A 1 95 ? -13.152 -3.858 12.653 1.00 94.62 95 GLU A C 1
ATOM 720 O O . GLU A 1 95 ? -12.029 -3.792 13.158 1.00 94.62 95 GLU A O 1
ATOM 725 N N . VAL A 1 96 ? -13.560 -3.039 11.684 1.00 93.25 96 VAL A N 1
ATOM 726 C CA . VAL A 1 96 ? -12.771 -1.906 11.189 1.00 93.25 96 VAL A CA 1
ATOM 727 C C . VAL A 1 96 ? -13.302 -0.631 11.830 1.00 93.25 96 VAL A C 1
ATOM 729 O O . VAL A 1 96 ? -14.506 -0.390 11.790 1.00 93.25 96 VAL A O 1
ATOM 732 N N . VAL A 1 97 ? -12.410 0.182 12.389 1.00 96.62 97 VAL A N 1
ATOM 733 C CA . VAL A 1 97 ? -12.737 1.495 12.957 1.00 96.62 97 VAL A CA 1
ATOM 734 C C . VAL A 1 97 ? -11.993 2.590 12.207 1.00 96.62 97 VAL A C 1
ATOM 736 O O . VAL A 1 97 ? -10.817 2.430 11.881 1.00 96.62 97 VAL A O 1
ATOM 739 N N . ASP A 1 98 ? -12.678 3.697 11.928 1.00 97.31 98 ASP A N 1
ATOM 740 C CA . ASP A 1 98 ? -12.044 4.907 11.401 1.00 97.31 98 ASP A CA 1
ATOM 741 C C . ASP A 1 98 ? -11.271 5.595 12.531 1.00 97.31 98 ASP A C 1
ATOM 743 O O . ASP A 1 98 ? -11.853 5.998 13.538 1.00 97.31 98 ASP A O 1
ATOM 747 N N . ALA A 1 99 ? -9.951 5.673 12.376 1.00 97.81 99 ALA A N 1
ATOM 748 C CA . ALA A 1 99 ? -9.025 6.251 13.340 1.00 97.81 99 ALA A CA 1
ATOM 749 C C . ALA A 1 99 ? -8.385 7.554 12.829 1.00 97.81 99 ALA A C 1
ATOM 751 O O . ALA A 1 99 ? -7.310 7.935 13.298 1.00 97.81 99 ALA A O 1
ATOM 752 N N . GLY A 1 100 ? -9.016 8.232 11.862 1.00 97.44 100 GLY A N 1
ATOM 753 C CA . GLY A 1 100 ? -8.595 9.553 11.400 1.00 97.44 100 GLY A CA 1
ATOM 754 C C . GLY A 1 100 ? -7.154 9.566 10.887 1.00 97.44 100 GLY A C 1
ATOM 755 O O . GLY A 1 100 ? -6.791 8.779 10.010 1.00 97.44 100 GLY A O 1
ATOM 756 N N . ALA A 1 101 ? -6.320 10.455 11.435 1.00 96.44 101 ALA A N 1
ATOM 757 C CA . ALA A 1 101 ? -4.903 10.562 11.076 1.00 96.44 101 ALA A CA 1
ATOM 758 C C . ALA A 1 101 ? -3.998 9.521 11.771 1.00 96.44 101 ALA A C 1
ATOM 760 O O . A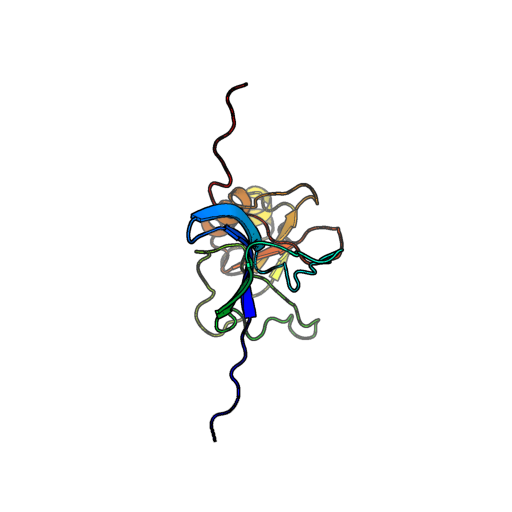LA A 1 101 ? -2.793 9.451 11.494 1.00 96.44 101 ALA A O 1
ATOM 761 N N . GLY A 1 102 ? -4.558 8.688 12.653 1.00 96.56 102 GLY A N 1
ATOM 762 C CA . GLY A 1 102 ? -3.830 7.644 13.371 1.00 96.56 102 GLY A CA 1
ATOM 763 C C . GLY A 1 102 ? -2.972 8.170 14.520 1.00 96.56 102 GLY A C 1
ATOM 764 O O . GLY A 1 102 ? -1.990 7.522 14.892 1.00 96.56 102 GLY A O 1
ATOM 765 N N . SER A 1 103 ? -3.306 9.339 15.078 1.00 96.81 103 SER A N 1
ATOM 766 C CA . SER A 1 103 ? -2.720 9.785 16.345 1.00 96.81 103 SER A CA 1
ATOM 767 C C . SER A 1 103 ? -3.180 8.893 17.505 1.00 96.81 103 SER A C 1
ATOM 769 O O . SER A 1 103 ? -4.213 8.228 17.430 1.00 96.81 103 SER A O 1
ATOM 771 N N . ALA A 1 104 ? -2.427 8.885 18.610 1.00 97.06 104 ALA A N 1
ATOM 772 C CA . ALA A 1 104 ? -2.780 8.082 19.785 1.00 97.06 104 ALA A CA 1
ATOM 773 C C . ALA A 1 104 ? -4.185 8.419 20.324 1.00 97.06 104 ALA A C 1
ATOM 775 O O . ALA A 1 104 ? -4.951 7.512 20.636 1.00 97.06 104 ALA A O 1
ATOM 776 N N . ALA A 1 105 ? -4.538 9.709 20.359 1.00 97.69 105 ALA A N 1
ATOM 777 C CA . ALA A 1 105 ? -5.845 10.169 20.820 1.00 97.69 105 ALA A CA 1
ATOM 778 C C . ALA A 1 105 ? -6.985 9.721 19.891 1.00 97.69 105 ALA A C 1
ATOM 780 O O . ALA A 1 105 ? -8.031 9.295 20.369 1.00 97.69 105 ALA A O 1
ATOM 781 N N . GLU A 1 106 ? -6.787 9.773 18.570 1.00 98.25 106 GLU A N 1
ATOM 782 C CA . GLU A 1 106 ? -7.794 9.303 17.610 1.00 98.25 106 GLU A CA 1
ATOM 783 C C . GLU A 1 106 ? -7.971 7.783 17.671 1.00 98.25 106 GLU A C 1
ATOM 785 O O . GLU A 1 106 ? -9.096 7.296 17.624 1.00 98.25 106 GLU A O 1
ATOM 790 N N . LEU A 1 107 ? -6.881 7.027 17.830 1.00 98.31 107 LEU A N 1
ATOM 791 C CA . LEU A 1 107 ? -6.932 5.570 17.980 1.00 98.31 107 LEU A CA 1
ATOM 792 C C . LEU A 1 107 ? -7.656 5.145 19.263 1.00 98.31 107 LEU A C 1
ATOM 794 O O . LEU A 1 107 ? -8.414 4.171 19.252 1.00 98.31 107 LEU A O 1
ATOM 798 N N . GLU A 1 108 ? -7.432 5.865 20.362 1.00 97.44 108 GLU A N 1
ATOM 799 C CA . GLU A 1 108 ? -8.140 5.649 21.622 1.00 97.44 108 GLU A CA 1
ATOM 800 C C . GLU A 1 108 ? -9.624 6.010 21.493 1.00 97.44 108 GLU A C 1
ATOM 802 O O . GLU A 1 108 ? -10.478 5.188 21.825 1.00 97.44 108 GLU A O 1
ATOM 807 N N . ALA A 1 109 ? -9.938 7.183 20.933 1.00 98.00 109 ALA A N 1
ATOM 808 C CA . ALA A 1 109 ? -11.312 7.633 20.712 1.00 98.00 109 ALA A CA 1
ATOM 809 C C . ALA A 1 109 ? -12.098 6.700 19.773 1.00 98.00 109 ALA A C 1
ATOM 811 O O . ALA A 1 109 ? -13.281 6.448 19.998 1.00 98.00 109 ALA A O 1
ATOM 812 N N . ALA A 1 110 ? -11.435 6.133 18.761 1.00 97.75 110 ALA A N 1
ATOM 813 C CA . ALA A 1 110 ? -12.000 5.125 17.865 1.00 97.75 110 ALA A CA 1
ATOM 814 C C . ALA A 1 110 ? -12.139 3.736 18.522 1.00 97.75 110 ALA A C 1
ATOM 816 O O . ALA A 1 110 ? -12.784 2.839 17.975 1.00 97.75 110 ALA A O 1
ATOM 817 N N . GLY A 1 111 ? -11.527 3.523 19.692 1.00 97.56 111 GLY A N 1
ATOM 818 C CA . GLY A 1 111 ? -11.528 2.248 20.399 1.00 97.56 111 GLY A CA 1
ATOM 819 C C . GLY A 1 111 ? -10.805 1.139 19.630 1.00 97.56 111 GLY A C 1
ATOM 820 O O . GLY A 1 111 ? -11.314 0.020 19.551 1.00 97.56 111 GLY A O 1
ATOM 821 N N . ALA A 1 112 ? -9.627 1.434 19.072 1.00 97.62 112 ALA A N 1
ATOM 822 C CA . ALA A 1 112 ? -8.895 0.551 18.159 1.00 97.62 112 ALA A CA 1
ATOM 823 C C . ALA A 1 112 ? -8.436 -0.795 18.759 1.00 97.62 112 ALA A C 1
ATOM 825 O O . ALA A 1 112 ? -8.065 -1.703 18.016 1.00 97.62 112 ALA A O 1
ATOM 826 N N . LYS A 1 113 ? -8.471 -0.962 20.086 1.00 97.38 113 LYS A N 1
ATOM 827 C CA . LYS A 1 113 ? -8.030 -2.185 20.771 1.00 97.38 113 LYS A CA 1
ATOM 828 C C . LYS A 1 113 ? -8.774 -3.428 20.261 1.00 97.38 113 LYS A C 1
ATOM 830 O O . LYS A 1 113 ? -9.998 -3.497 20.340 1.00 97.38 113 LYS A O 1
ATOM 835 N N . GLY A 1 114 ? -8.029 -4.423 19.775 1.00 95.19 114 GLY A N 1
ATOM 836 C CA . GLY A 1 114 ? -8.571 -5.670 19.214 1.00 95.19 114 GLY A CA 1
ATOM 837 C C . GLY A 1 114 ? -9.306 -5.506 17.877 1.00 95.19 114 GLY A C 1
ATOM 838 O O . GLY A 1 114 ? -9.992 -6.428 17.438 1.00 95.19 114 GLY A O 1
ATOM 839 N N . ARG A 1 115 ? -9.199 -4.331 17.245 1.00 95.25 115 ARG A N 1
ATOM 840 C CA . ARG A 1 115 ? -9.862 -3.975 15.986 1.00 95.25 115 ARG A CA 1
ATOM 841 C C . ARG A 1 115 ? -8.831 -3.592 14.919 1.00 95.25 115 ARG A C 1
ATOM 843 O O . ARG A 1 115 ? -7.637 -3.467 15.199 1.00 95.25 115 ARG A O 1
ATOM 850 N N . ILE A 1 116 ? -9.279 -3.471 13.673 1.00 93.06 116 ILE A N 1
ATOM 851 C CA . ILE A 1 116 ? -8.478 -2.980 12.545 1.00 93.06 116 ILE A CA 1
ATOM 852 C C . ILE A 1 116 ? -8.645 -1.462 12.492 1.00 93.06 116 ILE A C 1
ATOM 854 O O . ILE A 1 116 ? -9.752 -0.974 12.276 1.00 93.06 116 ILE A O 1
ATOM 858 N N . ALA A 1 117 ? -7.560 -0.715 12.669 1.00 95.75 117 ALA A N 1
ATOM 859 C CA . ALA A 1 117 ? -7.582 0.737 12.537 1.00 95.75 117 ALA A CA 1
ATOM 860 C C . ALA A 1 117 ? -7.432 1.136 11.062 1.00 95.75 117 ALA A C 1
ATOM 862 O O . ALA A 1 117 ? -6.442 0.770 10.425 1.00 95.75 117 ALA A O 1
ATOM 863 N N . LEU A 1 118 ? -8.395 1.886 10.526 1.00 95.19 118 LEU A N 1
ATOM 864 C CA . LEU A 1 118 ? -8.309 2.549 9.227 1.00 95.19 118 LEU A CA 1
ATOM 865 C C . LEU A 1 118 ? -7.778 3.968 9.437 1.00 95.19 118 LEU A C 1
ATOM 867 O O . LEU A 1 118 ? -8.380 4.750 10.166 1.00 95.19 118 LEU A O 1
ATOM 871 N N . VAL A 1 119 ? -6.653 4.290 8.806 1.00 96.38 119 VAL A N 1
ATOM 872 C CA . VAL A 1 119 ? -5.972 5.579 8.955 1.00 96.38 119 VAL A CA 1
ATOM 873 C C . VAL A 1 119 ? -5.777 6.240 7.600 1.00 96.38 119 VAL A C 1
ATOM 875 O O . VAL A 1 119 ? -5.278 5.629 6.651 1.00 96.38 119 VAL A O 1
ATOM 878 N N . LYS A 1 120 ? -6.121 7.523 7.535 1.00 96.44 120 LYS A N 1
ATOM 879 C CA . LYS A 1 120 ? -5.900 8.386 6.382 1.00 96.44 120 LYS A CA 1
ATOM 880 C C . LYS A 1 120 ? -4.614 9.188 6.565 1.00 96.44 120 LYS A C 1
ATOM 882 O O . LYS A 1 120 ? -4.438 9.860 7.576 1.00 96.44 120 LYS A O 1
ATOM 887 N N . VAL A 1 121 ? -3.748 9.186 5.557 1.00 95.12 121 VAL A N 1
ATOM 888 C CA . VAL A 1 121 ? -2.555 10.047 5.499 1.00 95.12 121 VAL A CA 1
ATOM 889 C C . VAL A 1 121 ? -2.598 10.988 4.297 1.00 95.12 121 VAL A C 1
ATOM 891 O O . VAL A 1 121 ? -3.391 10.792 3.375 1.00 95.12 121 VAL A O 1
ATOM 894 N N . GLY A 1 122 ? -1.764 12.029 4.320 1.00 93.62 122 GLY A N 1
ATOM 895 C CA . GLY A 1 122 ? -1.577 12.934 3.185 1.00 93.62 122 GLY A CA 1
ATOM 896 C C . GLY A 1 122 ? -0.897 12.248 1.997 1.00 93.62 122 GLY A C 1
ATOM 897 O O . GLY A 1 122 ? -0.208 11.241 2.154 1.00 93.62 122 GLY A O 1
ATOM 898 N N . ASP A 1 123 ? -1.079 12.797 0.796 1.00 90.81 123 ASP A N 1
ATOM 899 C CA . ASP A 1 123 ? -0.433 12.279 -0.420 1.00 90.81 123 ASP A CA 1
ATOM 900 C C . ASP A 1 123 ? 1.094 12.465 -0.421 1.00 90.81 123 ASP A C 1
ATOM 902 O O . ASP A 1 123 ? 1.806 11.767 -1.141 1.00 90.81 123 ASP A O 1
ATOM 906 N N . ASP A 1 124 ? 1.593 13.373 0.414 1.00 86.81 124 ASP A N 1
ATOM 907 C CA . ASP A 1 124 ? 3.003 13.646 0.687 1.00 86.81 124 ASP A CA 1
ATOM 908 C C . ASP A 1 124 ? 3.616 12.700 1.737 1.00 86.81 124 ASP A C 1
ATOM 910 O O . ASP A 1 124 ? 4.827 12.728 1.977 1.00 86.81 124 ASP A O 1
ATOM 914 N N . ALA A 1 125 ? 2.812 11.824 2.351 1.00 87.19 125 ALA A N 1
ATOM 915 C CA . ALA A 1 125 ? 3.290 10.872 3.340 1.00 87.19 125 ALA A CA 1
ATOM 916 C C . ALA A 1 125 ? 4.224 9.829 2.701 1.00 87.19 125 ALA A C 1
ATOM 918 O O . ALA A 1 125 ? 3.807 8.888 2.020 1.00 87.19 125 ALA A O 1
ATOM 919 N N . SER A 1 126 ? 5.519 9.969 2.977 1.00 80.69 126 SER A N 1
ATOM 920 C CA . SER A 1 126 ? 6.560 9.025 2.554 1.00 80.69 126 SER A CA 1
ATOM 921 C C . SER A 1 126 ? 6.749 7.860 3.530 1.00 80.69 126 SER A C 1
ATOM 923 O O . SER A 1 126 ? 7.314 6.823 3.171 1.00 80.69 126 SER A O 1
ATOM 925 N N . ASN A 1 127 ? 6.279 8.005 4.772 1.00 84.69 127 ASN A N 1
ATOM 926 C CA . ASN A 1 127 ? 6.395 7.001 5.821 1.00 84.69 127 ASN A CA 1
ATOM 927 C C . ASN A 1 127 ? 5.164 6.985 6.738 1.00 84.69 127 ASN A C 1
ATOM 929 O O . ASN A 1 127 ? 4.465 7.987 6.855 1.00 84.69 127 ASN A O 1
ATOM 933 N N . VAL A 1 128 ? 4.922 5.843 7.391 1.00 88.50 128 VAL A N 1
ATOM 934 C CA . VAL A 1 128 ? 3.779 5.640 8.312 1.00 88.50 128 VAL A CA 1
ATOM 935 C C . VAL A 1 128 ? 4.195 5.006 9.645 1.00 88.50 128 VAL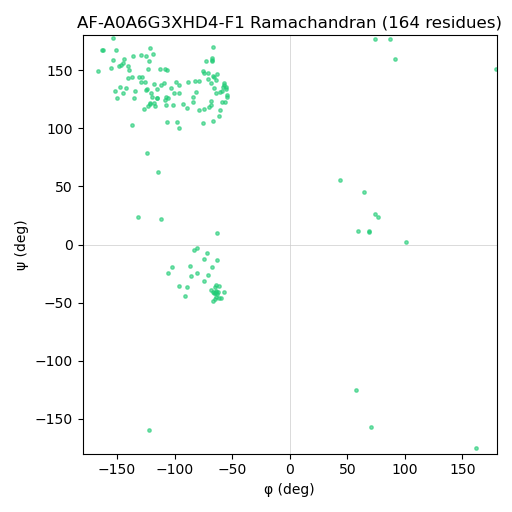 A C 1
ATOM 937 O O . VAL A 1 128 ? 3.412 4.341 10.325 1.00 88.50 128 VAL A O 1
ATOM 940 N N . LEU A 1 129 ? 5.468 5.167 10.024 1.00 87.44 129 LEU A N 1
ATOM 941 C CA . LEU A 1 129 ? 6.040 4.515 11.207 1.00 87.44 129 LEU A CA 1
ATOM 942 C C . LEU A 1 129 ? 5.397 5.001 12.512 1.00 87.44 129 LEU A C 1
ATOM 944 O O . LEU A 1 129 ? 5.215 4.212 13.440 1.00 87.44 129 LEU A O 1
ATOM 948 N N . VAL A 1 130 ? 5.051 6.288 12.587 1.00 90.50 130 VAL A N 1
ATOM 949 C CA . VAL A 1 130 ? 4.405 6.879 13.768 1.00 90.50 130 VAL A CA 1
ATOM 950 C C . VAL A 1 130 ? 3.023 6.262 13.982 1.00 90.50 130 VAL A C 1
ATOM 952 O O . VAL A 1 130 ? 2.729 5.805 15.084 1.00 90.50 130 VAL A O 1
ATOM 955 N N . GLN A 1 131 ? 2.224 6.154 12.920 1.00 93.06 131 GLN A N 1
ATOM 956 C CA . GLN A 1 131 ? 0.891 5.552 12.936 1.00 93.06 131 GLN A CA 1
ATOM 957 C C . GLN A 1 131 ? 0.966 4.066 13.300 1.00 93.06 131 GLN A C 1
ATOM 959 O O . GLN A 1 131 ? 0.196 3.595 14.131 1.00 93.06 131 GLN A O 1
ATOM 964 N N . ALA A 1 132 ? 1.935 3.332 12.739 1.00 90.81 132 ALA A N 1
ATOM 965 C CA . ALA A 1 132 ? 2.153 1.921 13.063 1.00 90.81 132 ALA A CA 1
ATOM 966 C C . ALA A 1 132 ? 2.458 1.705 14.554 1.00 90.81 132 ALA A C 1
ATOM 968 O O . ALA A 1 132 ? 1.855 0.840 15.190 1.00 90.81 132 ALA A O 1
ATOM 969 N N . ARG A 1 133 ? 3.350 2.520 15.135 1.00 91.31 133 ARG A N 1
ATOM 970 C CA . ARG A 1 133 ? 3.679 2.456 16.568 1.00 91.31 133 ARG A CA 1
ATOM 971 C C . ARG A 1 133 ? 2.495 2.845 17.450 1.00 91.31 133 ARG A C 1
ATOM 973 O O . ARG A 1 133 ? 2.257 2.185 18.458 1.00 91.31 133 ARG A O 1
ATOM 980 N N . ALA A 1 134 ? 1.753 3.884 17.072 1.00 94.81 134 ALA A N 1
ATOM 981 C CA . ALA A 1 134 ? 0.576 4.322 17.813 1.00 94.81 134 ALA A CA 1
ATOM 982 C C . ALA A 1 134 ? -0.522 3.246 17.806 1.00 94.81 134 ALA A C 1
ATOM 984 O O . ALA A 1 134 ? -1.056 2.912 18.861 1.00 94.81 134 ALA A O 1
ATOM 985 N N . ALA A 1 135 ? -0.799 2.636 16.650 1.00 93.88 135 ALA A N 1
ATOM 986 C CA . ALA A 1 135 ? -1.774 1.554 16.524 1.00 93.88 135 ALA A CA 1
ATOM 987 C C . ALA A 1 135 ? -1.372 0.321 17.347 1.00 93.88 135 ALA A C 1
ATOM 989 O O . ALA A 1 135 ? -2.210 -0.266 18.033 1.00 93.88 135 ALA A O 1
ATOM 990 N N . GLN A 1 136 ? -0.081 -0.034 17.342 1.00 92.56 136 GLN A N 1
ATOM 991 C CA . GLN A 1 136 ? 0.447 -1.106 18.184 1.00 92.56 136 GLN A CA 1
ATOM 992 C C . GLN A 1 136 ? 0.260 -0.797 19.677 1.00 92.56 136 GLN A C 1
ATOM 994 O O . GLN A 1 136 ? -0.209 -1.655 20.421 1.00 92.56 136 GLN A O 1
ATOM 999 N N . ALA A 1 137 ? 0.585 0.423 20.116 1.00 94.31 137 ALA A N 1
ATOM 1000 C CA . ALA A 1 137 ? 0.409 0.847 21.506 1.00 94.31 137 ALA A CA 1
ATOM 1001 C C . ALA A 1 137 ? -1.071 0.874 21.933 1.00 94.31 137 ALA A C 1
ATOM 1003 O O . ALA A 1 137 ? -1.390 0.504 23.060 1.00 94.31 137 ALA A O 1
ATOM 1004 N N . ALA A 1 138 ? -1.978 1.234 21.020 1.00 96.31 138 ALA A N 1
ATOM 1005 C CA . ALA A 1 138 ? -3.426 1.171 21.225 1.00 96.31 138 ALA A CA 1
ATOM 1006 C C . ALA A 1 138 ? -3.983 -0.271 21.235 1.00 96.31 138 ALA A C 1
ATOM 1008 O O . ALA A 1 138 ? -5.158 -0.486 21.534 1.00 96.31 138 ALA A O 1
ATOM 1009 N N . GLY A 1 139 ? -3.156 -1.273 20.916 1.00 94.56 139 GLY A N 1
ATOM 1010 C CA . GLY A 1 139 ? -3.550 -2.679 20.877 1.00 94.56 139 GLY A CA 1
ATOM 1011 C C . GLY A 1 139 ? -4.412 -3.044 19.669 1.00 94.56 139 GLY A C 1
ATOM 1012 O O . GLY A 1 139 ? -5.217 -3.973 19.766 1.00 94.56 139 GLY A O 1
ATOM 1013 N N . ALA A 1 140 ? -4.288 -2.317 18.556 1.00 94.69 140 ALA A N 1
ATOM 1014 C CA . ALA A 1 140 ? -4.950 -2.673 17.306 1.00 94.69 140 ALA A CA 1
ATOM 1015 C C . ALA A 1 140 ? -4.424 -4.012 16.769 1.00 94.69 140 ALA A C 1
ATOM 1017 O O . ALA A 1 140 ? -3.230 -4.303 16.838 1.00 94.69 140 ALA A O 1
ATOM 1018 N N . THR A 1 141 ? -5.315 -4.824 16.202 1.00 91.00 141 THR A N 1
ATOM 1019 C CA . THR A 1 141 ? -4.950 -6.106 15.577 1.00 91.00 141 THR A CA 1
ATOM 1020 C C . THR A 1 141 ? -4.274 -5.895 14.225 1.00 91.00 141 THR A C 1
ATOM 1022 O O . THR A 1 141 ? -3.424 -6.687 13.827 1.00 91.00 141 THR A O 1
ATOM 1025 N N . ALA A 1 142 ? -4.642 -4.827 13.514 1.00 89.00 142 ALA A N 1
ATOM 1026 C CA . ALA A 1 142 ? -4.009 -4.426 12.265 1.00 89.00 142 ALA A CA 1
ATOM 1027 C C . ALA A 1 142 ? -4.146 -2.916 12.039 1.00 89.00 142 ALA A C 1
ATOM 1029 O O . ALA A 1 142 ? -5.058 -2.277 12.568 1.00 89.00 142 ALA A O 1
ATOM 1030 N N . LEU A 1 143 ? -3.268 -2.375 11.196 1.00 90.00 143 LEU A N 1
ATOM 1031 C CA . LEU A 1 143 ? -3.340 -1.009 10.691 1.00 90.00 143 LEU A CA 1
ATOM 1032 C C . LEU A 1 143 ? -3.504 -1.046 9.168 1.00 90.00 143 LEU A C 1
ATOM 1034 O O . LEU A 1 143 ? -2.651 -1.590 8.466 1.00 90.00 143 LEU A O 1
ATOM 1038 N N . LEU A 1 144 ? -4.578 -0.441 8.666 1.00 91.38 144 LEU A N 1
ATOM 1039 C CA . LEU A 1 144 ? -4.812 -0.198 7.247 1.00 91.38 144 LEU A CA 1
ATOM 1040 C C . LEU A 1 144 ? -4.628 1.293 6.973 1.00 91.38 144 LEU A C 1
ATOM 1042 O O . LEU A 1 144 ? -5.342 2.116 7.538 1.00 91.38 144 LEU A O 1
ATOM 1046 N N . VAL A 1 145 ? -3.682 1.637 6.102 1.00 92.38 145 VAL A N 1
ATOM 1047 C CA . VAL A 1 145 ? -3.395 3.035 5.760 1.00 92.38 145 VAL A CA 1
ATOM 1048 C C . VAL A 1 145 ? -3.786 3.320 4.320 1.00 92.38 145 VAL A C 1
ATOM 1050 O O . VAL A 1 145 ? -3.485 2.527 3.428 1.00 92.38 145 VAL A O 1
ATOM 1053 N N . HIS A 1 146 ? -4.415 4.468 4.088 1.00 92.56 146 HIS A N 1
ATOM 1054 C CA . HIS A 1 146 ? -4.755 4.948 2.755 1.00 92.56 146 HIS A CA 1
ATOM 1055 C C . HIS A 1 146 ? -4.447 6.441 2.595 1.00 92.56 146 HIS A C 1
ATOM 1057 O O . HIS A 1 146 ? -4.321 7.178 3.572 1.00 92.56 146 HIS A O 1
ATOM 1063 N N . ARG A 1 147 ? -4.368 6.888 1.340 1.00 93.69 147 ARG A N 1
ATOM 1064 C CA . ARG A 1 147 ? -4.217 8.297 0.953 1.00 93.69 147 ARG A CA 1
ATOM 1065 C C . ARG A 1 147 ? -5.340 8.713 -0.014 1.00 93.69 147 ARG A C 1
ATOM 1067 O O . ARG A 1 147 ? -5.990 7.824 -0.570 1.00 93.69 147 ARG A O 1
ATOM 1074 N N . PRO A 1 148 ? -5.609 10.017 -0.205 1.00 93.62 148 PRO A N 1
ATOM 1075 C CA . PRO A 1 148 ? -6.647 10.499 -1.117 1.00 93.62 148 PRO A CA 1
ATOM 1076 C C . PRO A 1 148 ? -6.401 10.181 -2.594 1.00 93.62 148 PRO A C 1
ATOM 1078 O O . PRO A 1 148 ? -7.350 9.857 -3.307 1.00 93.62 148 PRO A O 1
ATOM 1081 N N . SER A 1 149 ? -5.160 10.302 -3.068 1.00 92.31 149 SER A N 1
ATOM 1082 C CA . SER A 1 149 ? -4.861 10.144 -4.489 1.00 92.31 149 SER A CA 1
ATOM 1083 C C . SER A 1 149 ? -4.993 8.696 -4.956 1.00 92.31 149 SER A C 1
ATOM 1085 O O . SER A 1 149 ? -4.592 7.750 -4.274 1.00 92.31 149 SER A O 1
ATOM 1087 N N . ALA A 1 150 ? -5.503 8.541 -6.177 1.00 89.00 150 ALA A N 1
ATOM 1088 C CA . ALA A 1 150 ? -5.650 7.249 -6.826 1.00 89.00 150 ALA A CA 1
ATOM 1089 C C . ALA A 1 150 ? -4.294 6.601 -7.164 1.00 89.00 150 ALA A C 1
ATOM 1091 O O . ALA A 1 150 ? -3.257 7.262 -7.285 1.00 89.00 150 ALA A O 1
ATOM 1092 N N . GLY A 1 151 ? -4.337 5.286 -7.376 1.00 84.31 151 GLY A N 1
ATOM 1093 C CA . GLY A 1 151 ? -3.195 4.479 -7.794 1.00 84.31 151 GLY A CA 1
ATOM 1094 C C . GLY A 1 151 ? -2.400 3.885 -6.635 1.00 84.31 151 GLY A C 1
ATOM 1095 O O . GLY A 1 151 ? -2.464 4.353 -5.493 1.00 84.31 151 GLY A O 1
ATOM 1096 N N . ASP A 1 152 ? -1.642 2.839 -6.963 1.00 83.44 152 ASP A N 1
ATOM 1097 C CA . ASP A 1 152 ? -0.858 2.085 -5.993 1.00 83.44 152 ASP A CA 1
ATOM 1098 C C . ASP A 1 152 ? 0.120 2.996 -5.243 1.00 83.44 152 ASP A C 1
ATOM 1100 O O . ASP A 1 152 ? 0.798 3.848 -5.818 1.00 83.44 152 ASP A O 1
ATOM 1104 N N . TRP A 1 153 ? 0.207 2.793 -3.933 1.00 84.19 153 TRP A N 1
ATOM 1105 C CA . TRP A 1 153 ? 1.097 3.539 -3.058 1.00 84.19 153 TRP A CA 1
ATOM 1106 C C . TRP A 1 153 ? 1.700 2.619 -2.017 1.00 84.19 153 TRP A C 1
ATOM 1108 O O . TRP A 1 153 ? 1.061 1.681 -1.538 1.00 84.19 153 TRP A O 1
ATOM 1118 N N . LYS A 1 154 ? 2.964 2.881 -1.695 1.00 80.75 154 LYS A N 1
ATOM 1119 C CA . LYS A 1 154 ? 3.724 2.089 -0.741 1.00 80.75 154 LYS A CA 1
ATOM 1120 C C . LYS A 1 154 ? 4.522 3.028 0.164 1.00 80.75 154 LYS A C 1
ATOM 1122 O O . LYS A 1 154 ? 5.548 3.543 -0.284 1.00 80.75 154 LYS A O 1
ATOM 1127 N N . PRO A 1 155 ? 4.075 3.261 1.409 1.00 77.56 155 PRO A N 1
ATOM 1128 C CA . PRO A 1 155 ? 4.853 4.032 2.366 1.00 77.56 155 PRO A CA 1
ATOM 1129 C C . PRO A 1 155 ? 6.053 3.232 2.866 1.00 77.56 155 PRO A C 1
ATOM 1131 O O . PRO A 1 155 ? 6.036 2.002 2.890 1.00 77.56 155 PRO A O 1
ATOM 1134 N N . SER A 1 156 ? 7.075 3.925 3.361 1.00 72.12 156 SER A N 1
ATOM 1135 C CA . SER A 1 156 ? 8.119 3.289 4.162 1.00 72.12 156 SER A CA 1
ATOM 1136 C C . SER A 1 156 ? 7.657 3.061 5.610 1.00 72.12 156 SER A C 1
ATOM 1138 O O . SER A 1 156 ? 7.019 3.913 6.231 1.00 72.12 156 SER A O 1
ATOM 1140 N N . VAL A 1 157 ? 8.031 1.917 6.183 1.00 61.81 157 VAL A N 1
ATOM 1141 C CA . VAL A 1 157 ? 7.951 1.623 7.627 1.00 61.81 157 VAL A CA 1
ATOM 1142 C C . VAL A 1 157 ? 9.349 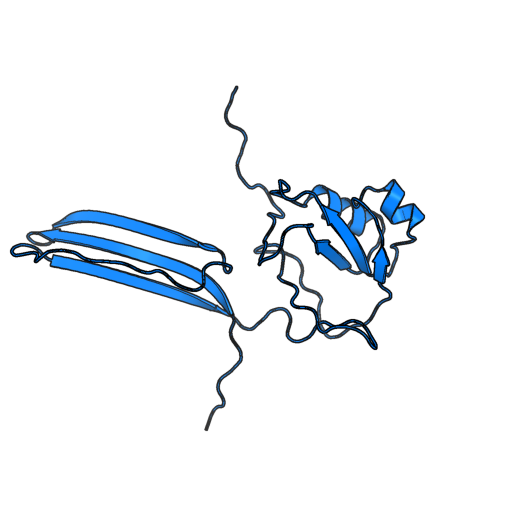1.223 8.094 1.00 61.81 157 VAL A C 1
ATOM 1144 O O . VAL A 1 157 ? 9.692 0.052 8.184 1.00 61.81 157 VAL A O 1
ATOM 1147 N N . GLY A 1 158 ? 10.211 2.216 8.297 1.00 62.47 158 GLY A N 1
ATOM 1148 C CA . GLY A 1 158 ? 11.622 2.013 8.625 1.00 62.47 158 GLY A CA 1
ATOM 1149 C C . GLY A 1 158 ? 12.451 3.270 8.369 1.00 62.47 158 GLY A C 1
ATOM 1150 O O . GLY A 1 158 ? 11.911 4.319 8.018 1.00 62.47 158 GLY A O 1
ATOM 1151 N N . TYR A 1 159 ? 13.768 3.173 8.543 1.00 54.44 159 TYR A N 1
ATOM 1152 C CA . TYR A 1 159 ? 14.689 4.274 8.258 1.00 54.44 159 TYR A CA 1
ATOM 1153 C C . TYR A 1 159 ? 14.877 4.403 6.737 1.00 54.44 159 TYR A C 1
ATOM 1155 O O . TYR A 1 159 ? 15.527 3.565 6.121 1.00 54.44 159 TYR A O 1
ATOM 1163 N N . GLY A 1 160 ? 14.250 5.413 6.123 1.00 54.50 160 GLY A N 1
ATOM 1164 C CA . GLY A 1 160 ? 14.276 5.629 4.667 1.00 54.50 160 GLY A CA 1
ATOM 1165 C C . GLY A 1 160 ? 15.535 6.327 4.139 1.00 54.50 160 GLY A C 1
ATOM 1166 O O . GLY A 1 160 ? 15.879 6.149 2.979 1.00 54.50 160 GLY A O 1
ATOM 1167 N N . ALA A 1 161 ? 16.214 7.098 4.983 1.00 49.22 161 ALA A N 1
ATOM 1168 C CA . ALA A 1 161 ? 17.545 7.678 4.805 1.00 49.22 161 ALA A CA 1
ATOM 1169 C C . ALA A 1 161 ? 17.845 8.490 6.076 1.00 49.22 161 ALA A C 1
ATOM 1171 O O . ALA A 1 161 ? 16.914 8.991 6.714 1.00 49.22 161 ALA A O 1
ATOM 1172 N N . ALA A 1 162 ? 19.117 8.628 6.456 1.00 41.69 162 ALA A N 1
ATOM 1173 C CA . ALA A 1 162 ? 19.501 9.656 7.420 1.00 41.69 162 ALA A CA 1
ATOM 1174 C C . ALA A 1 162 ? 19.316 11.038 6.760 1.00 41.69 162 ALA A C 1
ATOM 1176 O O . ALA A 1 162 ? 19.636 11.171 5.575 1.00 41.69 162 ALA A O 1
ATOM 1177 N N . PRO A 1 163 ? 18.797 12.054 7.470 1.00 42.41 163 PRO A N 1
ATOM 1178 C CA . PRO A 1 163 ? 18.788 13.412 6.940 1.00 42.41 163 PRO A CA 1
ATOM 1179 C C . PRO A 1 163 ? 20.222 13.841 6.601 1.00 42.41 163 PRO A C 1
ATOM 1181 O O . PRO A 1 163 ? 21.156 13.547 7.351 1.00 42.41 163 PRO A O 1
ATOM 1184 N N . LEU A 1 164 ? 20.397 14.520 5.464 1.00 37.50 164 LEU A N 1
ATOM 1185 C CA . LEU A 1 164 ? 21.641 15.232 5.184 1.00 37.50 164 LEU A CA 1
ATOM 1186 C C . LEU A 1 164 ? 21.810 16.342 6.235 1.00 37.50 164 LEU A C 1
ATOM 1188 O O . LEU A 1 164 ? 20.800 16.902 6.674 1.00 37.50 164 LEU A O 1
ATOM 1192 N N . PRO A 1 165 ? 23.045 16.677 6.643 1.00 41.53 165 PRO A N 1
ATOM 1193 C CA . PRO A 1 165 ? 23.270 17.886 7.421 1.00 41.53 165 PRO A CA 1
ATOM 1194 C C . PRO A 1 165 ? 22.703 19.087 6.653 1.00 41.53 165 PRO A C 1
ATOM 1196 O O . PRO A 1 165 ? 22.937 19.204 5.447 1.00 41.53 165 PRO A O 1
ATOM 1199 N N . VAL A 1 166 ? 21.961 19.944 7.352 1.00 48.91 166 VAL A N 1
ATOM 1200 C CA . VAL A 1 166 ? 21.654 21.313 6.914 1.00 48.91 166 VAL A CA 1
ATOM 1201 C C . VAL A 1 166 ? 22.628 22.280 7.563 1.00 48.91 166 VAL A C 1
ATOM 1203 O O . VAL A 1 166 ? 22.997 22.029 8.734 1.00 48.91 166 VAL A O 1
#

Radius of gyration: 21.41 Å; Cα contacts (8 Å, |Δi|>4): 262; chains: 1; bounding box: 59×53×56 Å

Mean predicted aligned error: 7.94 Å

Solvent-accessible surface area (backbone atoms only — not comparable to full-atom values): 10515 Å² total; per-residue (Å²): 134,85,77,88,72,74,65,36,57,61,30,32,34,45,34,40,37,33,34,47,97,94,37,82,77,47,73,52,71,51,76,41,55,49,81,53,87,78,85,87,83,86,85,81,82,77,85,88,72,60,50,79,50,79,47,79,47,74,45,67,40,68,57,88,68,89,80,50,63,47,91,98,56,60,80,50,86,86,72,82,54,44,95,81,56,83,71,80,79,81,85,85,86,65,58,77,33,72,12,54,74,27,45,60,67,41,27,56,75,44,55,23,52,68,16,28,28,36,23,49,49,60,82,82,52,63,54,47,50,68,37,54,52,30,38,52,74,50,41,28,73,42,79,47,78,48,51,85,64,85,74,94,81,74,38,42,65,67,90,89,68,82,82,76,90,127

Secondary structure (DSSP, 8-state):
-PPPPP-EEEEEEEEEEEEETTEEEEEEEEEEETT---------S---SSEEEEEEEEEEE--S-S--B-TTS-B------STTPPP--S-----EEE-TT--HHHHHHTT-TTSEEEEE--TT--B-HHHHHHHHHTT-SEEEEE-SS-S----B-S---PPPP-

InterPro domains:
  IPR046450 PA domain superfamily [SSF52025] (83-152)

Foldseek 3Di:
DDDDADKAFQKKKKKKFWDAPNHTPDIDMDMDGSQDDDDDDDDDDDDPGTDMDIDMDTDIDHDLDPWDADDVGDTDDDDQQDDPRDGDPDDDDFAEFEQEQQALVSCVVRQQAQHEYEHEDEPPQQACQNSVVSSVVSNHPYYHYDYDDDDDDHHDNDCPDDDDDD

Organism: NCBI:txid2706086

Sequence (166 aa):
RTEDRAAETRGATLAFGRSWDDTWLHSGSIAGTGLIKDYLADVQGKARDGDFEFVSVWRAYAPQIQKFSLVGGADLHPRPATTGSVNLDGTGRAEVVDAGAGSAAELEAAGAKGRIALVKVGDDASNVLVQARAAQAAGATALLVHRPSAGDWKPSVGYGAAPLPV

pLDDT: mean 83.59, std 12.72, range [37.5, 98.31]